Protein AF-A0A358T0D0-F1 (afdb_monomer)

Secondary structure (DSSP, 8-state):
-HHHHHHHHHHHHHHHHHHHHHHHHHHHHHHHHHHHHHHHHHHH-GGGGGGS-HHHHHHHHHHHHHHHHHHHHHHHHHHHHHH---HHHHHHHHHHHHHHHHHHHHHHHTTS--TTHHHHHHHHHHHHHHHHHHHHHS-GGG-TTTT----TT---

Mean predicted aligned error: 5.4 Å

Foldseek 3Di:
DVVVVLLVLLLVVLLVVLLVVLVVLLVVLVVVLVVVLVVCCVPVPPVCSVVDDPVVSLVSSLVSLLVVLLQVLLLSLLLVLVQDDDLVSSVVSLVVSLVSSLVSQLVVCVPDPNPPSVVSSVSNSVSSCNSNVNSNPDDLVPRPCNPPPDNPSDDD

Radius of gyration: 18.39 Å; Cα contacts (8 Å, |Δi|>4): 155; chains: 1; bounding box: 41×30×62 Å

Nearest PDB structures (foldseek):
  4mpm-assembly1_A  TM=2.739E-01  e=8.856E+00  Homo sapiens

Solvent-accessible surface area (backbone atoms only — not comparable to full-atom values): 8462 Å² total; per-residue (Å²): 115,70,72,59,55,42,51,54,49,32,37,50,52,53,29,51,52,49,38,52,50,50,52,51,44,51,54,49,30,53,51,49,39,51,50,50,52,51,52,48,38,72,73,62,35,77,92,46,50,82,75,62,54,70,67,56,49,52,50,51,30,50,52,50,44,27,54,54,39,17,53,48,26,21,54,53,25,31,53,44,48,70,48,47,89,56,68,72,60,53,52,51,37,51,53,54,29,45,54,53,35,43,56,50,48,51,61,60,42,72,80,48,89,61,93,54,50,82,67,49,48,56,58,40,50,49,23,34,47,54,16,26,50,51,22,55,67,54,53,68,90,73,35,96,57,64,90,53,90,80,53,89,51,50,81,132

Sequence (156 aa):
MRKSSSFFYALSLYTLISVFFTAAQYLLAGALIYFLFQFVNLSLGPDRLYLVKASAYDSAGFAFLTVTNTILQYYLASLLARNLKGRTALFGILLLSAAVADIFFLKLSARSSFGSYTFASFPLIVSYLLGGVMGLLQKEEENPFHNSRLNLFRID

Structure (mmCIF, N/CA/C/O backbone):
data_AF-A0A358T0D0-F1
#
_entry.id   AF-A0A358T0D0-F1
#
loop_
_atom_site.group_PDB
_atom_site.id
_atom_site.type_symbol
_atom_site.label_atom_id
_atom_site.label_alt_id
_atom_site.label_comp_id
_atom_site.label_asym_id
_atom_site.label_entity_id
_atom_site.label_seq_id
_atom_site.pdbx_PDB_ins_code
_atom_site.Cartn_x
_atom_site.Cartn_y
_atom_site.Cartn_z
_atom_site.occupancy
_atom_site.B_iso_or_equiv
_atom_site.auth_seq_id
_atom_site.auth_comp_id
_atom_site.auth_asym_id
_atom_site.auth_atom_id
_atom_site.pdbx_PDB_model_num
ATOM 1 N N . MET A 1 1 ? -7.159 0.321 31.843 1.00 57.78 1 MET A N 1
ATOM 2 C CA . MET A 1 1 ? -5.845 -0.047 31.260 1.00 57.78 1 MET A CA 1
ATOM 3 C C . MET A 1 1 ? -5.931 -0.977 30.040 1.00 57.78 1 MET A C 1
ATOM 5 O O . MET A 1 1 ? -5.289 -0.659 29.050 1.00 57.78 1 MET A O 1
ATOM 9 N N . ARG A 1 2 ? -6.758 -2.042 30.022 1.00 62.41 2 ARG A N 1
ATOM 10 C CA . ARG A 1 2 ? -6.879 -2.992 28.879 1.00 62.41 2 ARG A CA 1
ATOM 11 C C . ARG A 1 2 ? -7.143 -2.366 27.490 1.00 62.41 2 ARG A C 1
ATOM 13 O O . ARG A 1 2 ? -6.503 -2.758 26.523 1.00 62.41 2 ARG A O 1
ATOM 20 N N . LYS A 1 3 ? -8.023 -1.357 27.384 1.00 69.31 3 LYS A N 1
ATOM 21 C CA . LYS A 1 3 ? -8.346 -0.698 26.094 1.00 69.31 3 LYS A CA 1
ATOM 22 C C . LYS A 1 3 ? -7.143 -0.007 25.434 1.00 69.31 3 LYS A C 1
ATOM 24 O O . LYS A 1 3 ? -7.025 -0.030 24.218 1.00 69.31 3 LYS A O 1
ATOM 29 N N . SER A 1 4 ? -6.254 0.577 26.240 1.00 75.69 4 SER A N 1
ATOM 30 C CA . SER A 1 4 ? -5.055 1.265 25.746 1.00 75.69 4 SER A CA 1
ATOM 31 C C . SER A 1 4 ? -4.045 0.265 25.171 1.00 75.69 4 SER A C 1
ATOM 33 O O . SER A 1 4 ? -3.555 0.439 24.061 1.00 75.69 4 SER A O 1
ATOM 35 N N . SER A 1 5 ? -3.826 -0.856 25.868 1.00 83.00 5 SER A N 1
ATOM 36 C CA . SER A 1 5 ? -2.940 -1.930 25.401 1.00 83.00 5 SER A CA 1
ATOM 37 C C . SER A 1 5 ? -3.408 -2.549 24.077 1.00 83.00 5 SER A C 1
ATOM 39 O O . SER A 1 5 ? -2.594 -2.733 23.177 1.00 83.00 5 SER A O 1
ATOM 41 N N . SER A 1 6 ? -4.717 -2.777 23.910 1.00 85.94 6 SER A N 1
ATOM 42 C CA . SER A 1 6 ? -5.274 -3.294 22.651 1.00 85.94 6 SER A CA 1
ATOM 43 C C . SER A 1 6 ? -5.090 -2.322 21.478 1.00 85.94 6 SER A C 1
ATOM 45 O O . SER A 1 6 ? -4.769 -2.763 20.377 1.00 85.94 6 SER A O 1
ATOM 47 N N . PHE A 1 7 ? -5.220 -1.010 21.712 1.00 88.69 7 PHE A N 1
ATOM 48 C CA . PHE A 1 7 ? -4.956 0.004 20.689 1.00 88.69 7 PHE A CA 1
ATOM 49 C C . PHE A 1 7 ? -3.491 0.002 20.245 1.00 88.69 7 PHE A C 1
ATOM 51 O O . PHE A 1 7 ? -3.217 -0.095 19.053 1.00 88.69 7 PHE A O 1
ATOM 58 N N . PHE A 1 8 ? -2.546 0.071 21.189 1.00 91.69 8 PHE A N 1
ATOM 59 C CA . PHE A 1 8 ? -1.119 0.095 20.856 1.00 91.69 8 PHE A CA 1
ATOM 60 C C . PHE A 1 8 ? -0.653 -1.195 20.186 1.00 91.69 8 PHE A C 1
ATOM 62 O O . PHE A 1 8 ? 0.167 -1.142 19.269 1.00 91.69 8 PHE A O 1
ATOM 69 N N . TYR A 1 9 ? -1.198 -2.340 20.598 1.00 93.56 9 TYR A N 1
ATOM 70 C CA . TYR A 1 9 ? -0.937 -3.612 19.937 1.00 93.56 9 TYR A CA 1
ATOM 71 C C . TYR A 1 9 ? -1.409 -3.593 18.485 1.00 93.56 9 TYR A C 1
ATOM 73 O O . TYR A 1 9 ? -0.625 -3.881 17.583 1.00 93.56 9 TYR A O 1
ATOM 81 N N . ALA A 1 10 ? -2.662 -3.205 18.251 1.00 93.69 10 ALA A N 1
ATOM 82 C CA . ALA A 1 10 ? -3.216 -3.177 16.909 1.00 93.69 10 ALA A CA 1
ATOM 83 C C . ALA A 1 10 ? -2.519 -2.148 16.017 1.00 93.69 10 ALA A C 1
ATOM 85 O O . ALA A 1 10 ? -2.203 -2.467 14.877 1.00 93.69 10 ALA A O 1
ATOM 86 N N . LEU A 1 11 ? -2.196 -0.964 16.547 1.00 94.69 11 LEU A N 1
ATOM 87 C CA . LEU A 1 11 ? -1.384 0.039 15.859 1.00 94.69 11 LEU A CA 1
ATOM 88 C C . LEU A 1 11 ? -0.026 -0.535 15.447 1.00 94.69 11 LEU A C 1
ATOM 90 O O . LEU A 1 11 ? 0.365 -0.420 14.287 1.00 94.69 11 LEU A O 1
ATOM 94 N N . SER A 1 12 ? 0.686 -1.164 16.384 1.00 95.38 12 SER A N 1
ATOM 95 C CA . SER A 1 12 ? 2.018 -1.720 16.131 1.00 95.38 12 SER A CA 1
ATOM 96 C C . SER A 1 12 ? 1.959 -2.835 15.095 1.00 95.38 12 SER A C 1
ATOM 98 O O . SER A 1 12 ? 2.737 -2.833 14.146 1.00 95.38 12 SER A O 1
ATOM 100 N N . LEU A 1 13 ? 1.004 -3.756 15.236 1.00 96.00 13 LEU A N 1
ATOM 101 C CA . LEU A 1 13 ? 0.852 -4.896 14.340 1.00 96.00 13 LEU A CA 1
ATOM 102 C C . LEU A 1 13 ? 0.412 -4.465 12.938 1.00 96.00 13 LEU A C 1
ATOM 104 O O . LEU A 1 13 ? 0.990 -4.916 11.953 1.00 96.00 13 LEU A O 1
ATOM 108 N N . TYR A 1 14 ? -0.557 -3.554 12.837 1.00 96.44 14 TYR A N 1
ATOM 109 C CA . TYR A 1 14 ? -1.027 -3.017 11.559 1.00 96.44 14 TYR A CA 1
ATOM 110 C C . TYR A 1 14 ? 0.095 -2.268 10.835 1.00 96.44 14 TYR A C 1
ATOM 112 O O . TYR A 1 14 ? 0.320 -2.482 9.642 1.00 96.44 14 TYR A O 1
ATOM 120 N N . THR A 1 15 ? 0.844 -1.438 11.570 1.00 96.06 15 THR A N 1
ATOM 121 C CA . THR A 1 15 ? 1.997 -0.703 11.033 1.00 96.06 15 THR A CA 1
ATOM 122 C C . THR A 1 15 ? 3.090 -1.661 10.575 1.00 96.06 15 THR A C 1
ATOM 124 O O . THR A 1 15 ? 3.585 -1.521 9.461 1.00 96.06 15 THR A O 1
ATOM 127 N N . LEU A 1 16 ? 3.441 -2.661 11.389 1.00 96.81 16 LEU A N 1
ATOM 128 C CA . LEU A 1 16 ? 4.474 -3.644 11.065 1.00 96.81 16 LEU A CA 1
ATOM 129 C C . LEU A 1 16 ? 4.125 -4.428 9.798 1.00 96.81 16 LEU A C 1
ATOM 131 O O . LEU A 1 16 ? 4.953 -4.526 8.895 1.00 96.81 16 LEU A O 1
ATOM 135 N N . ILE A 1 17 ? 2.895 -4.944 9.714 1.00 96.19 17 ILE A N 1
ATOM 136 C CA . ILE A 1 17 ? 2.407 -5.673 8.539 1.00 96.19 17 ILE A CA 1
ATOM 137 C C . ILE A 1 17 ? 2.427 -4.757 7.313 1.00 96.19 17 ILE A C 1
ATOM 139 O O . ILE A 1 17 ? 2.960 -5.138 6.273 1.00 96.19 17 ILE A O 1
ATOM 143 N N . SER A 1 18 ? 1.916 -3.530 7.441 1.00 95.69 18 SER A N 1
ATOM 144 C CA . SER A 1 18 ? 1.905 -2.555 6.346 1.00 95.69 18 SER A CA 1
ATOM 145 C C . SER A 1 18 ? 3.306 -2.248 5.829 1.00 95.69 18 SER A C 1
ATOM 147 O O . SER A 1 18 ? 3.534 -2.298 4.624 1.00 95.69 18 SER A O 1
ATOM 149 N N . VAL A 1 19 ? 4.256 -1.966 6.722 1.00 95.56 19 VAL A N 1
ATOM 150 C CA . VAL A 1 19 ? 5.649 -1.660 6.365 1.00 95.56 19 VAL A CA 1
ATOM 151 C C . VAL A 1 19 ? 6.323 -2.863 5.710 1.00 95.56 19 VAL A C 1
ATOM 153 O O . VAL A 1 19 ? 6.961 -2.710 4.668 1.00 95.56 19 VAL A O 1
ATOM 156 N N . PHE A 1 20 ? 6.150 -4.061 6.275 1.00 96.44 20 PHE A N 1
ATOM 157 C CA . PHE A 1 20 ? 6.708 -5.294 5.721 1.00 96.44 20 PHE A CA 1
ATOM 158 C C . PHE A 1 20 ? 6.215 -5.542 4.292 1.00 96.44 20 PHE A C 1
ATOM 160 O O . PHE A 1 20 ? 7.018 -5.745 3.380 1.00 96.44 20 PHE A O 1
ATOM 167 N N . PHE A 1 21 ? 4.902 -5.472 4.071 1.00 95.31 21 PHE A N 1
ATOM 168 C CA . PHE A 1 21 ? 4.345 -5.678 2.739 1.00 95.31 21 PHE A CA 1
ATOM 169 C C . PHE A 1 21 ? 4.656 -4.529 1.779 1.00 95.31 21 PHE A C 1
ATOM 171 O O . PHE A 1 21 ? 4.866 -4.800 0.603 1.00 95.31 21 PHE A O 1
ATOM 178 N N . THR A 1 22 ? 4.780 -3.286 2.253 1.00 92.81 22 THR A N 1
ATOM 179 C CA . THR A 1 22 ? 5.263 -2.165 1.426 1.00 92.81 22 THR A CA 1
ATOM 180 C C . THR A 1 22 ? 6.685 -2.438 0.929 1.00 92.81 22 THR A C 1
ATOM 182 O O . THR A 1 22 ? 6.983 -2.239 -0.247 1.00 92.81 22 THR A O 1
ATOM 185 N N . ALA A 1 23 ? 7.564 -2.964 1.792 1.00 92.75 23 ALA A N 1
ATOM 186 C CA . ALA A 1 23 ? 8.912 -3.373 1.400 1.00 92.75 23 ALA A CA 1
ATOM 187 C C . ALA A 1 23 ? 8.882 -4.498 0.352 1.00 92.75 23 ALA A C 1
ATOM 189 O O . ALA A 1 23 ? 9.588 -4.434 -0.654 1.00 92.75 23 ALA A O 1
ATOM 190 N N . ALA A 1 24 ? 8.038 -5.512 0.565 1.00 95.12 24 ALA A N 1
ATOM 191 C CA . ALA A 1 24 ? 7.875 -6.616 -0.374 1.00 95.12 24 ALA A CA 1
ATOM 192 C C . ALA A 1 24 ? 7.337 -6.136 -1.734 1.00 95.12 24 ALA A C 1
ATOM 194 O O . ALA A 1 24 ? 7.891 -6.489 -2.771 1.00 95.12 24 ALA A O 1
ATOM 195 N N . GLN A 1 25 ? 6.310 -5.284 -1.739 1.00 94.19 25 GLN A N 1
ATOM 196 C CA . GLN A 1 25 ? 5.747 -4.665 -2.941 1.00 94.19 25 GLN A CA 1
ATOM 197 C C . GLN A 1 25 ? 6.795 -3.843 -3.691 1.00 94.19 25 GLN A C 1
ATOM 199 O O . GLN A 1 25 ? 6.887 -3.951 -4.910 1.00 94.19 25 GLN A O 1
ATOM 204 N N . TYR A 1 26 ? 7.625 -3.080 -2.978 1.00 91.06 26 TYR A N 1
ATOM 205 C CA . TYR A 1 26 ? 8.731 -2.329 -3.567 1.00 91.06 26 TYR A CA 1
ATOM 206 C C . TYR A 1 26 ? 9.739 -3.239 -4.289 1.00 91.06 26 TYR A C 1
ATOM 208 O O . TYR A 1 26 ? 10.094 -2.980 -5.440 1.00 91.06 26 TYR A O 1
ATOM 216 N N . LEU A 1 27 ? 10.153 -4.346 -3.663 1.00 92.44 27 LEU A N 1
ATOM 217 C CA . LEU A 1 27 ? 11.049 -5.321 -4.298 1.00 92.44 27 LEU A CA 1
ATOM 218 C C . LEU A 1 27 ? 10.398 -5.996 -5.513 1.00 92.44 27 LEU A C 1
ATOM 220 O O . LEU A 1 27 ? 11.039 -6.150 -6.553 1.00 92.44 27 LEU A O 1
ATOM 224 N N . LEU A 1 28 ? 9.116 -6.356 -5.405 1.00 93.56 28 LEU A N 1
ATOM 225 C CA . LEU A 1 28 ? 8.350 -6.941 -6.507 1.00 93.56 28 LEU A CA 1
ATOM 226 C C . LEU A 1 28 ? 8.173 -5.961 -7.671 1.00 93.56 28 LEU A C 1
ATOM 228 O O . LEU A 1 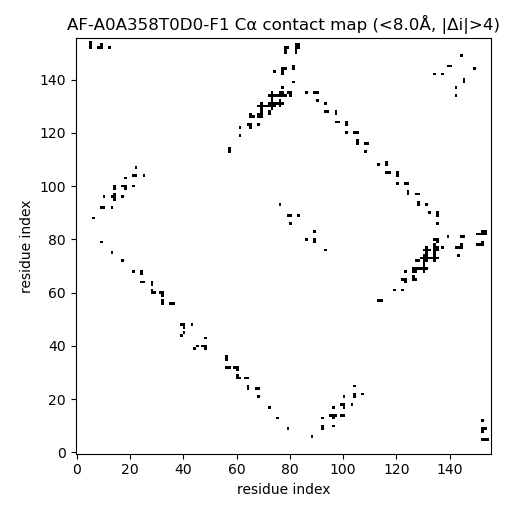28 ? 8.264 -6.380 -8.820 1.00 93.56 28 LEU A O 1
ATOM 232 N N . ALA A 1 29 ? 7.986 -4.669 -7.400 1.00 91.31 29 ALA A N 1
ATOM 233 C CA . ALA A 1 29 ? 7.926 -3.637 -8.431 1.00 91.31 29 ALA A CA 1
ATOM 234 C C . ALA A 1 29 ? 9.260 -3.526 -9.185 1.00 91.31 29 ALA A C 1
ATOM 236 O O . ALA A 1 29 ? 9.268 -3.449 -10.413 1.00 91.31 29 ALA A O 1
ATOM 237 N N . GLY A 1 30 ? 10.389 -3.588 -8.471 1.00 89.25 30 GLY A N 1
ATOM 238 C CA . GLY A 1 30 ? 11.715 -3.636 -9.090 1.00 89.25 30 GLY A CA 1
ATOM 239 C C . GLY A 1 30 ? 11.903 -4.871 -9.977 1.00 89.25 30 GLY A C 1
ATOM 240 O O . GLY A 1 30 ? 12.346 -4.752 -11.120 1.00 89.25 30 GLY A O 1
ATOM 241 N N . ALA A 1 31 ? 11.501 -6.049 -9.489 1.00 91.62 31 ALA A N 1
ATOM 242 C CA . ALA A 1 31 ? 11.534 -7.281 -10.275 1.00 91.62 31 ALA A CA 1
ATOM 243 C C . ALA A 1 31 ? 10.633 -7.190 -11.519 1.00 91.62 31 ALA A C 1
ATOM 245 O O . ALA A 1 31 ? 11.058 -7.560 -12.610 1.00 91.62 31 ALA A O 1
ATOM 246 N N . LEU A 1 32 ? 9.420 -6.646 -11.380 1.00 91.62 32 LEU A N 1
ATOM 247 C CA . LEU A 1 32 ? 8.484 -6.431 -12.484 1.00 91.62 32 LEU A CA 1
ATOM 248 C C . LEU A 1 32 ? 9.092 -5.534 -13.565 1.00 91.62 32 LEU A C 1
ATOM 250 O O . LEU A 1 32 ? 9.059 -5.895 -14.738 1.00 91.62 32 LEU A O 1
ATOM 254 N N . ILE A 1 33 ? 9.677 -4.396 -13.184 1.00 89.81 33 ILE A N 1
ATOM 255 C CA . ILE A 1 33 ? 10.340 -3.485 -14.127 1.00 89.81 33 ILE A CA 1
ATOM 256 C C . ILE A 1 33 ? 11.491 -4.191 -14.843 1.00 89.81 33 ILE A C 1
ATOM 258 O O . ILE A 1 33 ? 11.618 -4.073 -16.061 1.00 89.81 33 ILE A O 1
ATOM 262 N N . TYR A 1 34 ? 12.296 -4.964 -14.113 1.00 89.25 34 TYR A N 1
ATOM 263 C CA . TYR A 1 34 ? 13.376 -5.744 -14.705 1.00 89.25 34 TYR A CA 1
ATOM 264 C C . TYR A 1 34 ? 12.857 -6.765 -15.728 1.00 89.25 34 TYR A C 1
ATOM 266 O O . TYR A 1 34 ? 1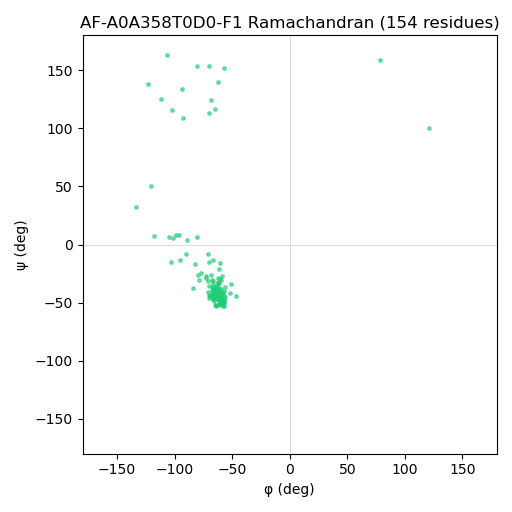3.376 -6.838 -16.841 1.00 89.25 34 TYR A O 1
ATOM 274 N N . PHE A 1 35 ? 11.802 -7.517 -15.400 1.00 90.69 35 PHE A N 1
ATOM 275 C CA . PHE A 1 35 ? 11.187 -8.461 -16.336 1.00 90.69 35 PHE A CA 1
ATOM 276 C C . PHE A 1 35 ? 10.580 -7.765 -17.555 1.00 90.69 35 PHE A C 1
ATOM 278 O O . PHE A 1 35 ? 10.754 -8.253 -18.670 1.00 90.69 35 PHE A O 1
ATOM 285 N N . LEU A 1 36 ? 9.924 -6.616 -17.371 1.00 88.81 36 LEU A N 1
ATOM 286 C CA . LEU A 1 36 ? 9.406 -5.809 -18.477 1.00 88.81 36 LEU A CA 1
ATOM 287 C C . LEU A 1 36 ? 10.538 -5.357 -19.401 1.00 88.81 36 LEU A C 1
ATOM 289 O O . LEU A 1 36 ? 10.424 -5.502 -20.615 1.00 88.81 36 LEU A O 1
ATOM 293 N N . PHE A 1 37 ? 11.646 -4.872 -18.841 1.00 87.31 37 PHE A N 1
ATOM 294 C CA . PHE A 1 37 ? 12.820 -4.486 -19.617 1.00 87.31 37 PHE A CA 1
ATOM 295 C C . PHE A 1 37 ? 13.387 -5.668 -20.414 1.00 87.31 37 PHE A C 1
ATOM 297 O O . PHE A 1 37 ? 13.623 -5.540 -21.615 1.00 87.31 37 PHE A O 1
ATOM 304 N N . GLN A 1 38 ? 13.550 -6.835 -19.782 1.00 89.12 38 GLN A N 1
ATOM 305 C CA . GLN A 1 38 ? 14.032 -8.041 -20.463 1.00 89.12 38 GLN A CA 1
ATOM 306 C C . GLN A 1 38 ? 13.083 -8.489 -21.580 1.00 89.12 38 GLN A C 1
ATOM 308 O O . GLN A 1 38 ? 13.530 -8.821 -22.675 1.00 89.12 38 GLN A O 1
ATOM 313 N N . PHE A 1 39 ? 11.772 -8.449 -21.342 1.00 88.50 39 PHE A N 1
ATOM 314 C CA . PHE A 1 39 ? 10.770 -8.819 -22.338 1.00 88.50 39 PHE A CA 1
ATOM 315 C C . PHE A 1 39 ? 10.785 -7.881 -23.553 1.00 88.50 39 PHE A C 1
ATOM 317 O O . PHE A 1 39 ? 10.734 -8.335 -24.699 1.00 88.50 39 PHE A O 1
ATOM 324 N N . VAL A 1 40 ? 10.907 -6.572 -23.316 1.00 87.12 40 VAL A N 1
ATOM 325 C CA . VAL A 1 40 ? 11.036 -5.566 -24.377 1.00 87.12 40 VAL A CA 1
ATOM 326 C C . VAL A 1 40 ? 12.338 -5.762 -25.154 1.00 87.12 40 VAL A C 1
ATOM 328 O O . VAL A 1 40 ? 12.310 -5.740 -26.383 1.00 87.12 40 VAL A O 1
ATOM 331 N N . ASN A 1 41 ? 13.454 -6.010 -24.462 1.00 86.31 41 ASN A N 1
ATOM 332 C CA . ASN A 1 41 ? 14.748 -6.277 -25.091 1.00 86.31 41 ASN A CA 1
ATOM 333 C C . ASN A 1 41 ? 14.695 -7.511 -26.007 1.00 86.31 41 ASN A C 1
ATOM 335 O O . ASN A 1 41 ? 15.164 -7.460 -27.141 1.00 86.31 41 ASN A O 1
ATOM 339 N N . LEU A 1 42 ? 14.065 -8.597 -25.546 1.00 88.94 42 LEU A N 1
ATOM 340 C CA . LEU A 1 42 ? 13.871 -9.813 -26.340 1.00 88.94 42 LEU A CA 1
ATOM 341 C C . LEU A 1 42 ? 12.971 -9.581 -27.563 1.00 88.94 42 LEU A C 1
ATOM 343 O O . LEU A 1 42 ? 13.213 -10.166 -28.614 1.00 88.94 42 LEU A O 1
ATOM 347 N N . SER A 1 43 ? 11.945 -8.737 -27.436 1.00 87.38 43 SER A N 1
ATOM 348 C CA . SER A 1 43 ? 10.939 -8.535 -28.490 1.00 87.38 43 SER A CA 1
ATOM 349 C C . SER A 1 43 ? 11.361 -7.522 -29.560 1.00 87.38 43 SER A C 1
ATOM 351 O O . SER A 1 43 ? 11.034 -7.695 -30.732 1.00 87.38 43 SER A O 1
ATOM 353 N N . LEU A 1 44 ? 12.047 -6.443 -29.172 1.00 84.75 44 LEU A N 1
ATOM 354 C CA . LEU A 1 44 ? 12.417 -5.339 -30.070 1.00 84.75 44 LEU A CA 1
ATOM 355 C C . LEU A 1 44 ? 13.890 -5.365 -30.498 1.00 84.75 44 LEU A C 1
ATOM 357 O O . LEU A 1 44 ? 14.251 -4.674 -31.454 1.00 84.75 44 LEU A O 1
ATOM 361 N N . GLY A 1 45 ? 14.720 -6.150 -29.809 1.00 80.81 45 GLY A N 1
ATOM 362 C CA . GLY A 1 45 ? 16.170 -6.147 -29.955 1.00 80.81 45 GLY A CA 1
ATOM 363 C C . GLY A 1 45 ? 16.846 -4.977 -29.219 1.00 80.81 45 GLY A C 1
ATOM 364 O O . GLY A 1 45 ? 16.210 -3.951 -28.942 1.00 80.81 45 GLY A O 1
ATOM 365 N N . PRO A 1 46 ? 18.153 -5.098 -28.920 1.00 75.94 46 PRO A N 1
ATOM 366 C CA . PRO A 1 46 ? 18.897 -4.111 -28.134 1.00 75.94 46 PRO A CA 1
ATOM 367 C C . PRO A 1 46 ? 18.956 -2.736 -28.813 1.00 75.94 46 PRO A C 1
ATOM 369 O O . PRO A 1 46 ? 18.884 -1.706 -28.141 1.00 75.94 46 PRO A O 1
ATOM 372 N N . ASP A 1 47 ? 18.977 -2.712 -30.147 1.00 73.62 47 ASP A N 1
ATOM 373 C CA . ASP A 1 47 ? 19.076 -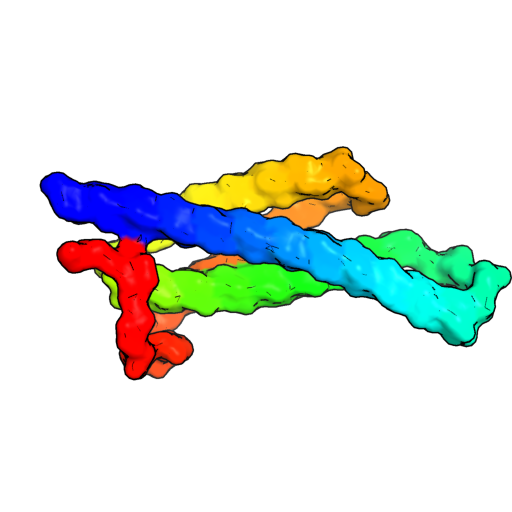1.490 -30.949 1.00 73.62 47 ASP A CA 1
ATOM 374 C C . ASP A 1 47 ? 17.812 -0.629 -30.918 1.00 73.62 47 ASP A C 1
ATOM 376 O O . ASP A 1 47 ? 17.826 0.473 -31.442 1.00 73.62 47 ASP A O 1
ATOM 380 N N . ARG A 1 48 ? 16.697 -1.097 -30.345 1.00 72.56 48 ARG A N 1
ATOM 381 C CA . ARG A 1 48 ? 15.429 -0.342 -30.294 1.00 72.56 48 ARG A CA 1
ATOM 382 C C . ARG A 1 48 ? 14.961 -0.030 -28.876 1.00 72.56 48 ARG A C 1
ATOM 384 O O . ARG A 1 48 ? 13.880 0.531 -28.696 1.00 72.56 48 ARG A O 1
ATOM 391 N N . LEU A 1 49 ? 15.783 -0.324 -27.867 1.00 66.44 49 LEU A N 1
ATOM 392 C CA . LEU A 1 49 ? 15.468 -0.074 -26.456 1.00 66.44 49 LEU A CA 1
ATOM 393 C C . LEU A 1 49 ? 15.232 1.408 -26.136 1.00 66.44 49 LEU A C 1
ATOM 395 O O . LEU A 1 49 ? 14.422 1.721 -25.266 1.00 66.44 49 LEU A O 1
ATOM 399 N N . TYR A 1 50 ? 15.868 2.327 -26.871 1.00 65.69 50 TYR A N 1
ATOM 400 C CA . TYR A 1 50 ? 15.690 3.773 -26.688 1.00 65.69 50 TYR A CA 1
ATOM 401 C C . TYR A 1 50 ? 14.282 4.277 -27.048 1.00 65.69 50 TYR A C 1
ATOM 403 O O . TYR A 1 50 ? 13.937 5.412 -26.718 1.00 65.69 50 TYR A O 1
ATOM 411 N N . LEU A 1 51 ? 13.461 3.463 -27.726 1.00 68.56 51 LEU A N 1
ATOM 412 C CA . LEU A 1 51 ? 12.084 3.827 -28.068 1.00 68.56 51 LEU A CA 1
ATOM 413 C C . LEU A 1 51 ? 11.159 3.805 -26.845 1.00 68.56 51 LEU A C 1
ATOM 415 O O . LEU A 1 51 ? 10.188 4.562 -26.800 1.00 68.56 51 LEU A O 1
ATOM 419 N N . VAL A 1 52 ? 11.456 2.972 -25.841 1.00 75.12 52 VAL A N 1
ATOM 420 C CA . VAL A 1 52 ? 10.665 2.906 -24.608 1.00 75.12 52 VAL A CA 1
ATOM 421 C C . VAL A 1 52 ? 11.268 3.852 -23.577 1.00 75.12 52 VAL A C 1
ATOM 423 O O . VAL A 1 52 ? 12.336 3.609 -23.020 1.00 75.12 52 VAL A O 1
ATOM 426 N N . LYS A 1 53 ? 10.565 4.957 -23.313 1.00 80.62 53 LYS A N 1
ATOM 427 C CA . LYS A 1 53 ? 10.992 5.961 -22.330 1.00 80.62 53 LYS A CA 1
ATOM 428 C C . LYS A 1 53 ? 11.051 5.348 -20.928 1.00 80.62 53 LYS A C 1
ATOM 430 O O . LYS A 1 53 ? 10.124 4.649 -20.528 1.00 80.62 53 LYS A O 1
ATOM 435 N N . ALA A 1 54 ? 12.073 5.704 -20.146 1.00 79.56 54 ALA A N 1
ATOM 436 C CA . ALA A 1 54 ? 12.212 5.301 -18.738 1.00 79.56 54 ALA A CA 1
ATOM 437 C C . ALA A 1 54 ? 10.943 5.582 -17.905 1.00 79.56 54 ALA A C 1
ATOM 439 O O . ALA A 1 54 ? 10.546 4.774 -17.070 1.00 79.56 54 ALA A O 1
ATOM 440 N N . SER A 1 55 ? 10.231 6.667 -18.225 1.00 81.81 55 SER A N 1
ATOM 441 C CA . SER A 1 55 ? 8.961 7.034 -17.593 1.00 81.81 55 SER A CA 1
ATOM 442 C C . SER A 1 55 ? 7.862 5.972 -17.724 1.00 81.81 55 SER A C 1
ATOM 444 O O . SER A 1 55 ? 6.973 5.918 -16.878 1.00 81.81 55 SER A O 1
ATOM 446 N N . ALA A 1 56 ? 7.886 5.134 -18.768 1.00 84.81 56 ALA A N 1
ATOM 447 C CA . ALA A 1 56 ? 6.917 4.053 -18.943 1.00 84.81 56 ALA A CA 1
ATOM 448 C C . ALA A 1 56 ? 7.145 2.921 -17.927 1.00 84.81 56 ALA A C 1
ATOM 450 O O . ALA A 1 56 ? 6.186 2.420 -17.343 1.00 84.81 56 ALA A O 1
ATOM 451 N N . TYR A 1 57 ? 8.408 2.570 -17.669 1.00 84.88 57 TYR A N 1
ATOM 452 C CA . TYR A 1 57 ? 8.773 1.583 -16.652 1.00 84.88 57 TYR A CA 1
ATOM 453 C C . TYR A 1 57 ? 8.456 2.089 -15.243 1.00 84.88 57 TYR A C 1
ATOM 455 O O . TYR A 1 57 ? 7.845 1.364 -14.457 1.00 84.88 57 TYR A O 1
ATOM 463 N N . ASP A 1 58 ? 8.769 3.356 -14.960 1.00 84.69 58 ASP A N 1
ATOM 464 C CA . ASP A 1 58 ? 8.417 3.993 -13.688 1.00 84.69 58 ASP A CA 1
ATOM 465 C C . ASP A 1 58 ? 6.895 3.995 -13.472 1.00 84.69 58 ASP A C 1
ATOM 467 O O . ASP A 1 58 ? 6.413 3.619 -12.403 1.00 84.69 58 ASP A O 1
ATOM 471 N N . SER A 1 59 ? 6.120 4.328 -14.511 1.00 87.75 59 SER A N 1
ATOM 472 C CA . SER A 1 59 ? 4.651 4.308 -14.456 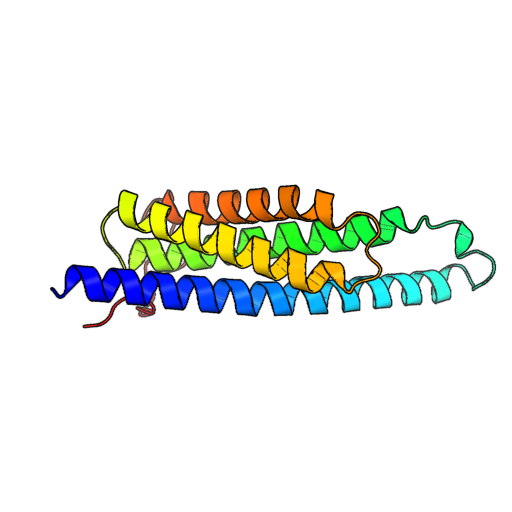1.00 87.75 59 SER A CA 1
ATOM 473 C C . SER A 1 59 ? 4.097 2.910 -14.178 1.00 87.75 59 SER A C 1
ATOM 475 O O . SER A 1 59 ? 3.170 2.772 -13.382 1.00 87.75 59 SER A O 1
ATOM 477 N N . ALA A 1 60 ? 4.666 1.867 -14.792 1.00 89.06 60 ALA A N 1
ATOM 478 C CA . ALA A 1 60 ? 4.265 0.483 -14.539 1.00 89.06 60 ALA A CA 1
ATOM 479 C C . ALA A 1 60 ? 4.561 0.062 -13.090 1.00 89.06 60 ALA A C 1
ATOM 481 O O . ALA A 1 60 ? 3.703 -0.532 -12.433 1.00 89.06 60 ALA A O 1
ATOM 482 N N . GLY A 1 61 ? 5.735 0.430 -12.568 1.00 90.00 61 GLY A N 1
ATOM 483 C CA . GLY A 1 61 ? 6.084 0.231 -11.162 1.00 90.00 61 GLY A CA 1
ATOM 484 C C . GLY A 1 61 ? 5.098 0.922 -10.220 1.00 90.00 61 GLY A C 1
ATOM 485 O O . GLY A 1 61 ? 4.581 0.291 -9.301 1.00 90.00 61 GLY A O 1
ATOM 486 N N . PHE A 1 62 ? 4.763 2.190 -10.473 1.00 89.06 62 PHE A N 1
ATOM 487 C CA . PHE A 1 62 ? 3.802 2.927 -9.646 1.00 89.06 62 PHE A CA 1
ATOM 488 C C . PHE A 1 62 ? 2.376 2.387 -9.744 1.00 89.06 62 PHE A C 1
ATOM 490 O O . PHE A 1 62 ? 1.689 2.302 -8.725 1.00 89.06 62 PHE A O 1
ATOM 497 N N . ALA A 1 63 ? 1.926 1.976 -10.928 1.00 92.38 63 ALA A N 1
ATOM 498 C CA . ALA A 1 63 ? 0.623 1.339 -11.090 1.00 92.38 63 ALA A CA 1
ATOM 499 C C . ALA A 1 63 ? 0.549 0.030 -10.289 1.00 92.38 63 ALA A C 1
ATOM 501 O O . ALA A 1 63 ? -0.411 -0.197 -9.555 1.00 92.38 63 ALA A O 1
ATOM 502 N N . PHE A 1 64 ? 1.598 -0.794 -10.353 1.00 94.06 64 PHE A N 1
ATOM 503 C CA . PHE A 1 64 ? 1.688 -2.014 -9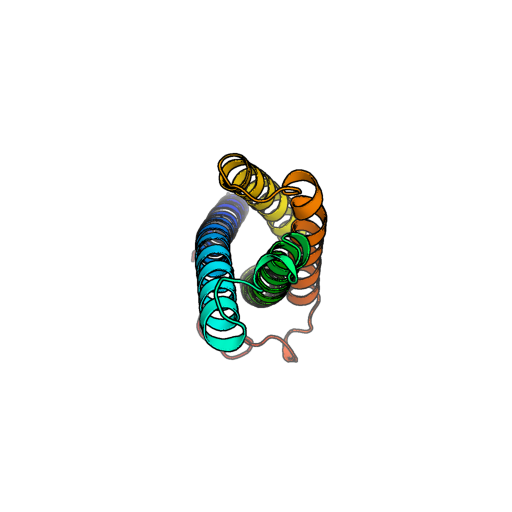.556 1.00 94.06 64 PHE A CA 1
ATOM 504 C C . PHE A 1 64 ? 1.644 -1.715 -8.052 1.00 94.06 64 PHE A C 1
ATOM 506 O O . PHE A 1 64 ? 0.847 -2.311 -7.324 1.00 94.06 64 PHE A O 1
ATOM 513 N N . LEU A 1 65 ? 2.466 -0.771 -7.586 1.00 93.69 65 LEU A N 1
ATOM 514 C CA . LEU A 1 65 ? 2.531 -0.410 -6.171 1.00 93.69 65 LEU A CA 1
ATOM 515 C C . LEU A 1 65 ? 1.194 0.135 -5.662 1.00 93.69 65 LEU A C 1
ATOM 517 O O . LEU A 1 65 ? 0.725 -0.299 -4.617 1.00 93.69 65 LEU A O 1
ATOM 521 N N . THR A 1 66 ? 0.543 1.034 -6.401 1.00 94.75 66 THR A N 1
ATOM 522 C CA . THR A 1 66 ? -0.733 1.630 -5.971 1.00 94.75 66 THR A CA 1
ATOM 523 C C . THR A 1 66 ? -1.858 0.600 -5.923 1.00 94.75 66 THR A C 1
ATOM 525 O O . THR A 1 66 ? -2.539 0.502 -4.905 1.00 94.75 66 THR A O 1
ATOM 528 N N . VAL A 1 67 ? -2.022 -0.229 -6.961 1.00 96.62 67 VAL A N 1
ATOM 529 C CA . VAL A 1 67 ? -3.067 -1.267 -6.995 1.00 96.62 67 VAL A CA 1
ATOM 530 C C . VAL A 1 67 ? -2.873 -2.280 -5.870 1.00 96.62 67 VAL A C 1
ATOM 532 O O . VAL A 1 67 ? -3.800 -2.552 -5.104 1.00 96.62 67 VAL A O 1
ATOM 535 N N . THR A 1 68 ? -1.665 -2.830 -5.739 1.00 96.75 68 THR A N 1
ATOM 536 C CA . THR A 1 68 ? -1.392 -3.855 -4.723 1.00 96.75 68 THR A CA 1
ATOM 537 C C . THR A 1 68 ? -1.493 -3.291 -3.310 1.00 96.75 68 THR A C 1
ATOM 539 O O . THR A 1 68 ? -2.022 -3.967 -2.426 1.00 96.75 68 THR A O 1
ATOM 542 N N . ASN A 1 69 ? -1.055 -2.050 -3.085 1.00 96.50 69 ASN A N 1
ATOM 543 C CA . ASN A 1 69 ? -1.183 -1.388 -1.794 1.00 96.50 69 ASN A CA 1
ATOM 544 C C . ASN A 1 69 ? -2.649 -1.091 -1.447 1.00 96.50 69 ASN A C 1
ATOM 546 O O . ASN A 1 69 ? -3.070 -1.404 -0.339 1.00 96.50 69 ASN A O 1
ATOM 550 N N . THR A 1 70 ? -3.464 -0.591 -2.382 1.00 97.81 70 THR A N 1
ATOM 551 C CA . THR A 1 70 ? -4.907 -0.396 -2.145 1.00 97.81 70 THR A CA 1
ATOM 552 C C . THR A 1 70 ? -5.595 -1.697 -1.746 1.00 97.81 70 THR A C 1
ATOM 554 O O . THR A 1 70 ? -6.323 -1.718 -0.754 1.00 97.81 70 THR A O 1
ATOM 557 N N . ILE A 1 71 ? -5.339 -2.791 -2.468 1.00 97.56 71 ILE A N 1
ATOM 558 C CA . ILE A 1 71 ? -5.925 -4.103 -2.161 1.00 97.56 71 ILE A CA 1
ATOM 559 C C . ILE A 1 71 ? -5.479 -4.581 -0.773 1.00 97.56 71 ILE A C 1
ATOM 561 O O . ILE A 1 71 ? -6.305 -4.998 0.040 1.00 97.56 71 ILE A O 1
ATOM 565 N N . LEU A 1 72 ? -4.182 -4.487 -0.478 1.00 97.00 72 LEU A N 1
ATOM 566 C CA . LEU A 1 72 ? -3.629 -4.871 0.817 1.00 97.00 72 LEU A CA 1
ATOM 567 C C . LEU A 1 72 ? -4.274 -4.085 1.965 1.00 97.00 72 LEU A C 1
ATOM 569 O O . LEU A 1 72 ? -4.719 -4.691 2.939 1.00 97.00 72 LEU A O 1
ATOM 573 N N . GLN A 1 73 ? -4.335 -2.755 1.853 1.00 97.75 73 GLN A N 1
ATOM 574 C CA . GLN A 1 73 ? -4.902 -1.91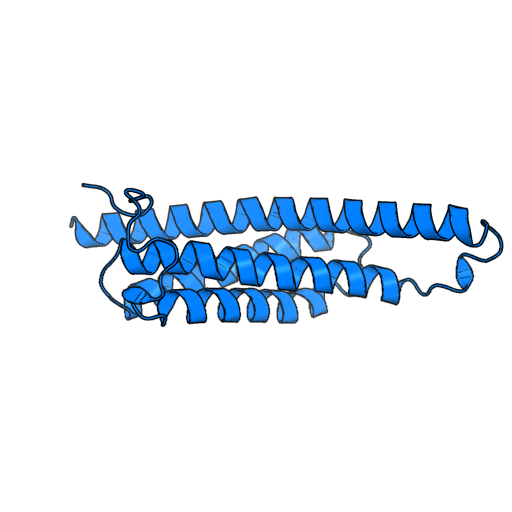0 2.903 1.00 97.75 73 GLN A CA 1
ATOM 575 C C . GLN A 1 73 ? -6.400 -2.130 3.063 1.00 97.75 73 GLN A C 1
ATOM 577 O O . GLN A 1 73 ? -6.885 -2.119 4.191 1.00 97.75 73 GLN A O 1
ATOM 582 N N . TYR A 1 74 ? -7.122 -2.409 1.976 1.00 97.75 74 TYR A N 1
ATOM 583 C CA . TYR A 1 74 ? -8.520 -2.815 2.051 1.00 97.75 74 TYR A CA 1
ATOM 584 C C . TYR A 1 74 ? -8.696 -4.064 2.916 1.00 97.75 74 TYR A C 1
ATOM 586 O O . TYR A 1 74 ? -9.458 -4.031 3.886 1.00 97.75 74 TYR A O 1
ATOM 594 N N . TYR A 1 75 ? -7.952 -5.140 2.649 1.00 96.94 75 TYR A N 1
ATOM 595 C CA . TYR A 1 75 ? -8.059 -6.364 3.447 1.00 96.94 75 TYR A CA 1
ATOM 596 C C . TYR A 1 75 ? -7.573 -6.175 4.890 1.00 96.94 75 TYR A C 1
ATOM 598 O O . TYR A 1 75 ? -8.214 -6.654 5.828 1.00 96.94 75 TYR A O 1
ATOM 606 N N . LEU A 1 76 ? -6.472 -5.454 5.101 1.00 96.50 76 LEU A N 1
ATOM 607 C CA . LEU A 1 76 ? -5.929 -5.254 6.442 1.00 96.50 76 LEU A CA 1
ATOM 608 C C . LEU A 1 76 ? -6.870 -4.404 7.308 1.00 96.50 76 LEU A C 1
ATOM 610 O O . LEU A 1 76 ? -7.139 -4.758 8.458 1.00 9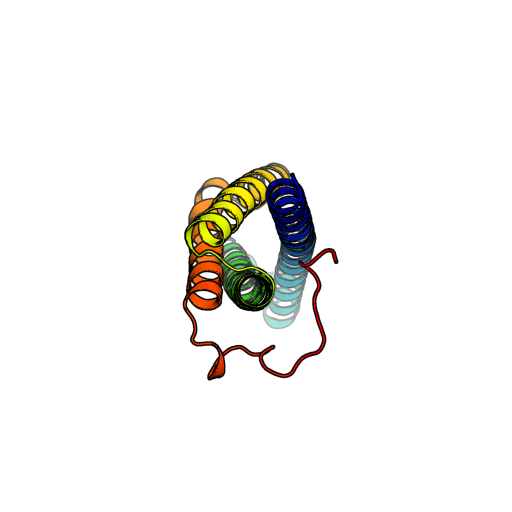6.50 76 LEU A O 1
ATOM 614 N N . ALA A 1 77 ? -7.427 -3.327 6.748 1.00 96.69 77 ALA A N 1
ATOM 615 C CA . ALA A 1 77 ? -8.405 -2.481 7.423 1.00 96.69 77 ALA A CA 1
ATOM 616 C C . ALA A 1 77 ? -9.734 -3.206 7.660 1.00 96.69 77 ALA A C 1
ATOM 618 O O . ALA A 1 77 ? -10.313 -3.066 8.735 1.00 96.69 77 ALA A O 1
ATOM 619 N N . SER A 1 78 ? -10.168 -4.048 6.718 1.00 96.06 78 SER A N 1
ATOM 620 C CA . SER A 1 78 ? -11.333 -4.926 6.886 1.00 96.06 78 SER A CA 1
ATOM 621 C C . SER A 1 78 ? -11.198 -5.828 8.114 1.00 96.06 78 SER A C 1
ATOM 623 O O . SER A 1 78 ? -12.126 -5.960 8.916 1.00 96.06 78 SER A O 1
ATOM 625 N N . LEU A 1 79 ? -10.017 -6.429 8.291 1.00 94.81 79 LEU A N 1
ATOM 626 C CA . LEU A 1 79 ? -9.715 -7.281 9.439 1.00 94.81 79 LEU A CA 1
ATOM 627 C C . LEU A 1 79 ? -9.592 -6.470 10.741 1.00 94.81 79 LEU A C 1
ATOM 629 O O . LEU A 1 79 ? -10.000 -6.935 11.808 1.00 94.81 79 LEU A O 1
ATOM 633 N N . LEU A 1 80 ? -9.046 -5.254 10.665 1.00 94.31 80 LEU A N 1
ATOM 634 C CA . LEU A 1 80 ? -8.924 -4.341 11.801 1.00 94.31 80 LEU A CA 1
ATOM 635 C C . LEU A 1 80 ? -10.299 -3.882 12.313 1.00 94.31 80 LEU A C 1
ATOM 637 O O . LEU A 1 80 ? -10.561 -3.980 13.513 1.00 94.31 80 LEU A O 1
ATOM 641 N N . ALA A 1 81 ? -11.180 -3.435 11.413 1.00 93.38 81 ALA A N 1
ATOM 642 C CA . ALA A 1 81 ? -12.528 -2.959 11.730 1.00 93.38 81 ALA A CA 1
ATOM 643 C C . ALA A 1 81 ? -13.401 -4.038 12.374 1.00 93.38 81 ALA A C 1
ATOM 645 O O . ALA A 1 81 ? -14.208 -3.747 13.254 1.00 93.38 81 ALA A O 1
ATOM 646 N N . ARG A 1 82 ? -13.192 -5.294 11.976 1.00 91.25 82 ARG A N 1
ATOM 647 C CA . ARG A 1 82 ? -13.868 -6.448 12.565 1.00 91.25 82 ARG A CA 1
ATOM 648 C C . ARG A 1 82 ? -13.416 -6.731 14.000 1.00 91.25 82 ARG A C 1
ATOM 650 O O . ARG A 1 82 ? -14.231 -7.009 14.877 1.00 91.25 82 ARG A O 1
ATOM 657 N N . ASN A 1 83 ? -12.108 -6.679 14.243 1.00 87.88 83 ASN A N 1
ATOM 658 C CA . ASN A 1 83 ? -11.519 -7.082 15.523 1.00 87.88 83 ASN A CA 1
ATOM 659 C C . ASN A 1 83 ? -11.640 -6.014 16.614 1.00 87.88 83 ASN A C 1
ATOM 661 O O . ASN A 1 83 ? -11.643 -6.350 17.801 1.00 87.88 83 ASN A O 1
ATOM 665 N N . LEU A 1 84 ? -11.739 -4.737 16.235 1.00 87.00 84 LEU A N 1
ATOM 666 C CA . LEU A 1 84 ? -11.778 -3.614 17.164 1.00 87.00 84 LEU A CA 1
ATOM 667 C C . LEU A 1 84 ? -13.028 -2.760 16.988 1.00 87.00 84 LEU A C 1
ATOM 669 O O . LEU A 1 84 ? -13.418 -2.385 15.889 1.00 87.00 84 LEU A O 1
ATOM 673 N N . LYS A 1 85 ? -13.616 -2.359 18.117 1.00 82.56 85 LYS A N 1
ATOM 674 C CA . LYS A 1 85 ? -14.737 -1.415 18.143 1.00 82.56 85 LYS A CA 1
ATOM 675 C C . LYS A 1 85 ? -14.222 0.012 18.325 1.00 82.56 85 LYS A C 1
ATOM 677 O O . LYS A 1 85 ? -13.439 0.271 19.235 1.00 82.56 85 LYS A O 1
ATOM 682 N N . GLY A 1 86 ? -14.738 0.943 17.523 1.00 84.94 86 GLY A N 1
ATOM 683 C CA . GLY A 1 86 ? -14.493 2.382 17.669 1.00 84.94 86 GLY A CA 1
ATOM 684 C C . GLY A 1 86 ? -13.845 3.004 16.437 1.00 84.94 86 GLY A C 1
ATOM 685 O O . GLY A 1 86 ? -12.632 2.941 16.261 1.00 84.94 86 GLY A O 1
ATOM 686 N N . ARG A 1 87 ? -14.661 3.665 15.607 1.00 86.25 87 ARG A N 1
ATOM 687 C CA . ARG A 1 87 ? -14.233 4.233 14.318 1.00 86.25 87 ARG A CA 1
ATOM 688 C C . ARG A 1 87 ? -13.069 5.214 14.456 1.00 86.25 87 ARG A C 1
ATOM 690 O O . ARG A 1 87 ? -12.105 5.108 13.714 1.00 86.25 87 ARG A O 1
ATOM 697 N N . THR A 1 88 ? -13.109 6.116 15.433 1.00 90.00 88 THR A N 1
ATOM 698 C CA . THR A 1 88 ? -12.050 7.123 15.632 1.00 90.00 88 THR A CA 1
ATOM 699 C C . THR A 1 88 ? -10.678 6.496 15.883 1.00 90.00 88 THR A C 1
ATOM 701 O O . THR A 1 88 ? -9.689 6.936 15.305 1.00 90.00 88 THR A O 1
ATOM 704 N N . ALA A 1 89 ? -10.619 5.431 16.686 1.00 90.38 89 ALA A N 1
ATOM 705 C CA . ALA A 1 89 ? -9.382 4.704 16.946 1.00 90.38 89 ALA A CA 1
ATOM 706 C C . ALA A 1 89 ? -8.865 3.994 15.685 1.00 90.38 89 ALA A C 1
ATOM 708 O O . ALA A 1 89 ? -7.673 4.052 15.400 1.00 90.38 89 ALA A O 1
ATOM 709 N N . LEU A 1 90 ? -9.759 3.382 14.902 1.00 93.88 90 LEU A N 1
ATOM 710 C CA . LEU A 1 90 ? -9.419 2.714 13.642 1.00 93.88 90 LEU A CA 1
ATOM 711 C C . LEU A 1 90 ? -8.822 3.685 12.613 1.00 93.88 90 LEU A C 1
ATOM 713 O O . LEU A 1 90 ? -7.777 3.399 12.036 1.00 93.88 90 LEU A O 1
ATOM 717 N N . PHE A 1 91 ? -9.443 4.854 12.428 1.00 95.81 91 PHE A N 1
ATOM 718 C CA . PHE A 1 91 ? -8.908 5.903 11.554 1.00 95.81 91 PHE A CA 1
ATOM 719 C C . PHE A 1 91 ? -7.565 6.440 12.060 1.00 95.81 91 PHE A C 1
ATOM 721 O O . PHE A 1 91 ? -6.668 6.683 11.259 1.00 95.81 91 PHE A O 1
ATOM 728 N N . GLY A 1 92 ? -7.401 6.582 13.380 1.00 95.12 92 GLY A N 1
ATOM 729 C CA . GLY A 1 92 ? -6.121 6.960 13.981 1.00 95.12 92 GLY A CA 1
ATOM 730 C C . GLY A 1 92 ? -5.013 5.951 13.676 1.00 95.12 92 GLY A C 1
ATOM 731 O O . GLY A 1 92 ? -3.918 6.353 13.289 1.00 95.12 92 GLY A O 1
ATOM 732 N N . ILE A 1 93 ? -5.309 4.649 13.782 1.00 95.88 93 ILE A N 1
ATOM 733 C CA . ILE A 1 93 ? -4.378 3.581 13.393 1.00 95.88 93 ILE A CA 1
ATOM 734 C C . ILE A 1 93 ? -4.026 3.709 11.914 1.00 95.88 93 ILE A C 1
ATOM 736 O O . ILE A 1 93 ? -2.849 3.790 11.581 1.00 95.88 93 ILE A O 1
ATOM 740 N N . LEU A 1 94 ? -5.034 3.809 11.045 1.00 97.19 94 LEU A N 1
ATOM 741 C CA . LEU A 1 94 ? -4.829 3.898 9.604 1.00 97.19 94 LEU A CA 1
ATOM 742 C C . LEU A 1 94 ? -3.940 5.088 9.213 1.00 97.19 94 LEU A C 1
ATOM 744 O O . LEU A 1 94 ? -2.996 4.909 8.450 1.00 97.19 94 LEU A O 1
ATOM 748 N N . LEU A 1 95 ? -4.213 6.285 9.740 1.00 96.94 95 LEU A N 1
ATOM 749 C CA . LEU A 1 95 ? -3.461 7.501 9.411 1.00 96.94 95 LEU A CA 1
ATOM 750 C C . LEU A 1 95 ? -2.010 7.439 9.898 1.00 96.94 95 LEU A C 1
ATOM 752 O O . LEU A 1 95 ? -1.096 7.792 9.154 1.00 96.94 95 LEU A O 1
ATOM 756 N N . LEU A 1 96 ? -1.786 6.975 11.131 1.00 96.06 96 LEU A N 1
ATOM 757 C CA . LEU A 1 96 ? -0.435 6.839 11.677 1.00 96.06 96 LEU A CA 1
ATOM 758 C C . LEU A 1 96 ? 0.361 5.777 10.916 1.00 96.06 96 LEU A C 1
ATOM 760 O O . LEU A 1 96 ? 1.516 6.011 10.563 1.00 96.06 96 LEU A O 1
ATOM 764 N N . SER A 1 97 ? -0.257 4.636 10.613 1.00 96.38 97 SER A N 1
ATOM 765 C CA . SER A 1 97 ? 0.379 3.581 9.828 1.00 96.38 97 SER A CA 1
ATOM 766 C C . SER A 1 97 ? 0.669 4.023 8.394 1.00 96.38 97 SER A C 1
ATOM 768 O O . SER A 1 97 ? 1.750 3.717 7.895 1.00 96.38 97 SER A O 1
ATOM 770 N N . ALA A 1 98 ? -0.222 4.799 7.765 1.00 95.94 98 ALA A N 1
ATOM 771 C CA . ALA A 1 98 ? 0.008 5.387 6.446 1.00 95.94 98 ALA A CA 1
ATOM 772 C C . ALA A 1 98 ? 1.231 6.313 6.451 1.00 95.94 98 ALA A C 1
ATOM 774 O O . ALA A 1 98 ? 2.104 6.175 5.599 1.00 95.94 98 ALA A O 1
ATOM 775 N N . ALA A 1 99 ? 1.339 7.204 7.442 1.00 95.31 99 ALA A N 1
ATOM 776 C CA . ALA A 1 99 ? 2.478 8.112 7.568 1.00 95.31 99 ALA A CA 1
ATOM 777 C C . ALA A 1 99 ? 3.802 7.356 7.778 1.00 95.31 99 ALA A C 1
ATOM 779 O O . ALA A 1 99 ? 4.810 7.676 7.152 1.00 95.31 99 ALA A O 1
ATOM 780 N N . VAL A 1 100 ? 3.809 6.325 8.631 1.00 95.00 100 VAL A N 1
ATOM 781 C CA . VAL A 1 100 ? 5.010 5.507 8.868 1.00 95.00 100 VAL A CA 1
ATOM 782 C C . VAL A 1 100 ? 5.399 4.712 7.620 1.00 95.00 100 VAL A C 1
ATOM 784 O O . VAL A 1 100 ? 6.579 4.678 7.270 1.00 95.00 100 VAL A O 1
ATOM 787 N N . ALA A 1 101 ? 4.429 4.093 6.943 1.00 93.31 101 ALA A N 1
ATOM 788 C CA . ALA A 1 101 ? 4.666 3.346 5.712 1.00 93.31 101 ALA A CA 1
ATOM 789 C C . ALA A 1 101 ? 5.196 4.254 4.593 1.00 93.31 101 ALA A C 1
ATOM 791 O O . ALA A 1 101 ? 6.140 3.866 3.909 1.00 93.31 101 ALA A O 1
ATOM 792 N N . ASP A 1 102 ? 4.665 5.471 4.460 1.00 92.12 102 ASP A N 1
ATOM 793 C CA . ASP A 1 102 ? 5.121 6.451 3.471 1.00 92.12 102 ASP A CA 1
ATOM 794 C C . ASP A 1 102 ? 6.550 6.942 3.753 1.00 92.12 102 ASP A C 1
ATOM 796 O O . ASP A 1 102 ? 7.410 6.902 2.874 1.00 92.12 102 ASP A O 1
ATOM 800 N N . ILE A 1 103 ? 6.864 7.298 5.005 1.00 92.69 103 ILE A N 1
ATOM 801 C CA . ILE A 1 103 ? 8.234 7.662 5.409 1.00 92.69 103 ILE A CA 1
ATOM 802 C C . ILE A 1 103 ? 9.206 6.514 5.116 1.00 92.69 103 ILE A C 1
ATOM 804 O O . ILE A 1 103 ? 10.330 6.737 4.659 1.00 92.69 103 ILE A O 1
ATOM 808 N N . PHE A 1 104 ? 8.795 5.279 5.401 1.00 90.94 104 PHE A N 1
ATOM 809 C CA . PHE A 1 104 ? 9.612 4.103 5.139 1.00 90.94 104 PHE A CA 1
ATOM 810 C C . PHE A 1 104 ? 9.810 3.870 3.636 1.00 90.94 104 PHE A C 1
ATOM 812 O O . PHE A 1 104 ? 10.942 3.650 3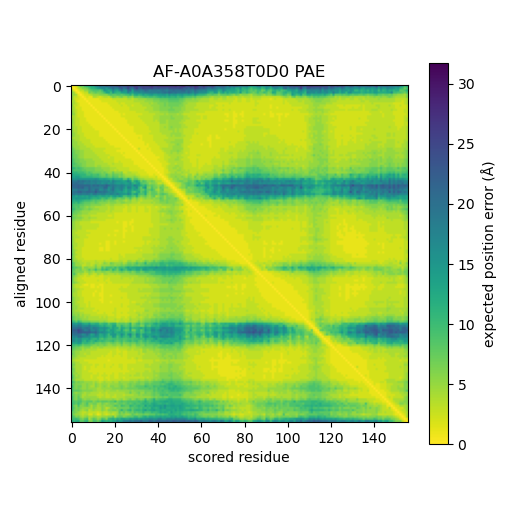.202 1.00 90.94 104 PHE A O 1
ATOM 819 N N . PHE A 1 105 ? 8.745 3.990 2.841 1.00 90.06 105 PHE A N 1
ATOM 820 C CA . PHE A 1 105 ? 8.805 3.913 1.385 1.00 90.06 105 PHE A CA 1
ATOM 821 C C . PHE A 1 105 ? 9.760 4.962 0.812 1.00 90.06 105 PHE A C 1
ATOM 823 O O . PHE A 1 105 ? 10.670 4.601 0.072 1.00 90.06 105 PHE A O 1
ATOM 830 N N . LEU A 1 106 ? 9.634 6.227 1.224 1.00 90.12 106 LEU A N 1
ATOM 831 C CA . LEU A 1 106 ? 10.519 7.312 0.796 1.00 90.12 106 LEU A CA 1
ATOM 832 C C . LEU A 1 106 ? 11.991 7.019 1.109 1.00 90.12 106 LEU A C 1
ATOM 834 O O . LEU A 1 106 ? 12.873 7.291 0.294 1.00 90.12 106 LEU A O 1
ATOM 838 N N . LYS A 1 107 ? 12.279 6.435 2.279 1.00 89.50 107 LYS A N 1
ATOM 839 C CA . LYS A 1 107 ? 13.644 6.027 2.648 1.00 89.50 107 LYS A CA 1
ATOM 840 C C . LYS A 1 107 ? 14.171 4.883 1.784 1.00 89.50 107 LYS A C 1
ATOM 842 O O . LYS A 1 107 ? 15.350 4.904 1.430 1.00 89.50 107 LYS A O 1
ATOM 847 N N . LEU A 1 108 ? 13.331 3.901 1.454 1.00 85.75 108 LEU A N 1
ATOM 848 C CA . LEU A 1 108 ? 13.702 2.818 0.541 1.00 85.75 108 LEU A CA 1
ATOM 849 C C . LEU A 1 108 ? 13.949 3.348 -0.874 1.00 85.75 108 LEU A C 1
ATOM 851 O O . LEU A 1 108 ? 14.963 3.019 -1.491 1.00 85.75 108 LEU A O 1
ATOM 855 N N . SER A 1 109 ? 13.058 4.206 -1.366 1.00 83.69 109 SER A N 1
ATOM 856 C CA . SER A 1 109 ? 13.102 4.727 -2.728 1.00 83.69 109 SER A CA 1
ATOM 857 C C . SER A 1 109 ? 14.220 5.747 -2.945 1.00 83.69 109 SER A C 1
ATOM 859 O O . SER A 1 109 ? 14.733 5.847 -4.056 1.00 83.69 109 SER A O 1
ATOM 861 N N . ALA A 1 110 ? 14.650 6.470 -1.904 1.00 82.88 110 ALA A N 1
ATOM 862 C CA . ALA A 1 110 ? 15.747 7.440 -1.988 1.00 82.88 110 ALA A CA 1
ATOM 863 C C . ALA A 1 110 ? 17.096 6.819 -2.392 1.00 82.88 110 ALA A C 1
ATOM 865 O O . ALA A 1 110 ? 17.985 7.525 -2.856 1.00 82.88 110 ALA A O 1
ATOM 866 N N . ARG A 1 111 ? 17.269 5.502 -2.216 1.00 71.69 111 ARG A N 1
ATOM 867 C CA . ARG A 1 111 ? 18.468 4.764 -2.654 1.00 71.69 111 ARG A CA 1
ATOM 868 C C . ARG A 1 111 ? 18.298 4.089 -4.018 1.00 71.69 111 ARG A C 1
ATOM 870 O O . ARG A 1 111 ? 19.140 3.288 -4.411 1.00 71.69 111 ARG A O 1
ATOM 877 N N . SER A 1 112 ? 17.200 4.372 -4.711 1.00 68.88 112 SER A N 1
ATOM 878 C CA . SER A 1 112 ? 16.825 3.730 -5.968 1.00 68.88 112 SER A CA 1
ATOM 879 C C . SER A 1 112 ? 17.024 4.651 -7.165 1.00 68.88 112 SER A C 1
ATOM 881 O O . SER A 1 112 ? 17.093 5.868 -7.023 1.00 68.88 112 SER A O 1
ATOM 883 N N . SER A 1 113 ? 17.051 4.064 -8.359 1.00 63.34 113 SER A N 1
ATOM 884 C CA . SER A 1 113 ? 17.129 4.785 -9.630 1.00 63.34 113 SER A CA 1
ATOM 885 C C . SER A 1 113 ? 15.788 5.352 -10.122 1.00 63.34 113 SER A C 1
ATOM 887 O O . SER A 1 113 ? 15.738 5.846 -11.245 1.00 63.34 113 SER A O 1
ATOM 889 N N . PHE A 1 114 ? 14.700 5.280 -9.340 1.00 62.81 114 PHE A N 1
ATOM 890 C CA . PHE A 1 114 ? 13.414 5.871 -9.732 1.00 62.81 114 PHE A CA 1
ATOM 891 C C . PHE A 1 114 ? 13.545 7.396 -9.821 1.00 62.81 114 PHE A C 1
ATOM 893 O O . PHE A 1 114 ? 13.769 8.065 -8.816 1.00 62.81 114 PHE A O 1
ATOM 900 N N . GLY A 1 115 ? 13.364 7.971 -11.011 1.00 61.00 115 GLY A N 1
ATOM 901 C CA . GLY A 1 115 ? 13.637 9.394 -11.250 1.00 61.00 115 GLY A CA 1
ATOM 902 C C . GLY A 1 115 ? 12.657 10.363 -10.575 1.00 61.00 115 GLY A C 1
ATOM 903 O O . GLY A 1 115 ? 12.928 11.557 -10.495 1.00 61.00 115 GLY A O 1
ATOM 904 N N . SER A 1 116 ? 11.503 9.884 -10.097 1.00 66.44 116 SER A N 1
ATOM 905 C CA . SER A 1 116 ? 10.424 10.718 -9.532 1.00 66.44 116 SER A CA 1
ATOM 906 C C . SER A 1 116 ? 9.872 10.192 -8.202 1.00 66.44 116 SER A C 1
ATOM 908 O O . SER A 1 116 ? 8.693 10.365 -7.898 1.00 66.44 116 SER A O 1
ATOM 910 N N . TYR A 1 117 ? 10.711 9.555 -7.381 1.00 69.00 117 TYR A N 1
ATOM 911 C CA . TYR A 1 117 ? 10.262 8.901 -6.145 1.00 69.00 117 TYR A CA 1
ATOM 912 C C . TYR A 1 117 ? 9.592 9.848 -5.129 1.00 69.00 117 TYR A C 1
ATOM 914 O O . TYR A 1 117 ? 8.676 9.433 -4.425 1.00 69.00 117 TYR A O 1
ATOM 922 N N . THR A 1 118 ? 9.973 11.129 -5.080 1.00 68.75 118 THR A N 1
ATOM 923 C CA . THR A 1 118 ? 9.326 12.123 -4.201 1.00 68.75 118 THR A CA 1
ATOM 924 C C . THR A 1 118 ? 7.889 12.427 -4.624 1.00 68.75 118 THR A C 1
ATOM 926 O O . THR A 1 118 ? 7.050 12.715 -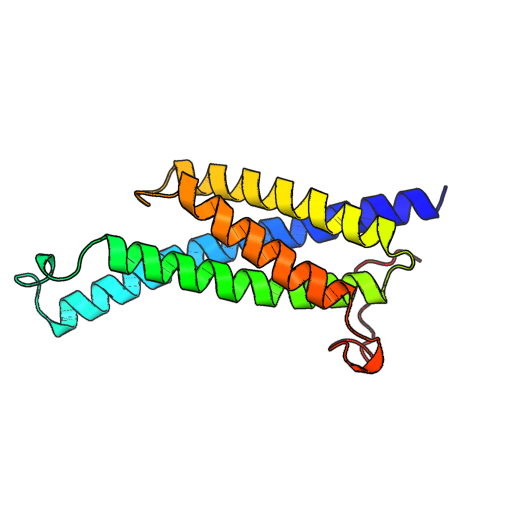3.781 1.00 68.75 118 THR A O 1
ATOM 929 N N . PHE A 1 119 ? 7.581 12.344 -5.922 1.00 74.19 119 PHE A N 1
ATOM 930 C CA . PHE A 1 119 ? 6.211 12.492 -6.424 1.00 74.19 119 PHE A CA 1
ATOM 931 C C . PHE A 1 119 ? 5.410 11.192 -6.310 1.00 74.19 119 PHE A C 1
ATOM 933 O O . PHE A 1 119 ? 4.184 11.225 -6.361 1.00 74.19 119 PHE A O 1
ATOM 940 N N . ALA A 1 120 ? 6.087 10.058 -6.130 1.00 74.06 120 ALA A N 1
ATOM 941 C CA . ALA A 1 120 ? 5.469 8.744 -6.010 1.00 74.06 120 ALA A CA 1
ATOM 942 C C . ALA A 1 120 ? 4.841 8.462 -4.642 1.00 74.06 120 ALA A C 1
ATOM 944 O O . ALA A 1 120 ? 3.922 7.645 -4.555 1.00 74.06 120 ALA A O 1
ATOM 945 N N . SER A 1 121 ? 5.305 9.137 -3.587 1.00 84.25 121 SER A N 1
ATOM 946 C CA . SER A 1 121 ? 4.699 9.030 -2.255 1.00 84.25 121 SER A CA 1
ATOM 947 C C . SER A 1 121 ? 3.235 9.451 -2.272 1.00 84.25 121 SER A C 1
ATOM 949 O O . SER A 1 121 ? 2.400 8.796 -1.661 1.00 84.25 121 SER A O 1
ATOM 951 N N . PHE A 1 122 ? 2.882 10.489 -3.038 1.00 89.00 122 PHE A N 1
ATOM 952 C CA . PHE A 1 122 ? 1.513 10.995 -3.066 1.00 89.00 122 PHE A CA 1
ATOM 953 C C . PHE A 1 122 ? 0.494 9.973 -3.618 1.00 89.00 122 PHE A C 1
ATOM 955 O O . PHE A 1 122 ? -0.473 9.661 -2.921 1.00 89.00 122 PHE A O 1
ATOM 962 N N . PRO A 1 123 ? 0.683 9.366 -4.806 1.00 89.81 123 PRO A N 1
ATOM 963 C CA . PRO A 1 123 ? -0.168 8.265 -5.250 1.00 89.81 123 PRO A CA 1
ATOM 964 C C . PRO A 1 123 ? -0.202 7.098 -4.262 1.00 89.81 123 PRO A C 1
ATOM 966 O O . PRO A 1 123 ? -1.258 6.495 -4.071 1.00 89.81 123 PRO A O 1
ATOM 969 N N . LEU A 1 124 ? 0.918 6.786 -3.603 1.00 91.38 124 LEU A N 1
ATOM 970 C CA . LEU A 1 124 ? 0.968 5.677 -2.656 1.00 91.38 124 LEU A CA 1
ATOM 971 C C . LEU A 1 124 ? 0.191 5.954 -1.377 1.00 91.38 124 LEU A C 1
ATOM 973 O O . LEU A 1 124 ? -0.615 5.109 -0.989 1.00 91.38 124 LEU A O 1
ATOM 977 N N . ILE A 1 125 ? 0.344 7.125 -0.763 1.00 94.69 125 ILE A N 1
ATOM 978 C CA . ILE A 1 125 ? -0.427 7.484 0.427 1.00 94.69 125 ILE A CA 1
ATOM 979 C C . ILE A 1 125 ? -1.920 7.579 0.097 1.00 94.69 125 ILE A C 1
ATOM 981 O O . ILE A 1 125 ? -2.744 7.074 0.855 1.00 94.69 125 ILE A O 1
ATOM 985 N N . VAL A 1 126 ? -2.287 8.110 -1.075 1.00 95.38 126 VAL A N 1
ATOM 986 C CA . VAL A 1 126 ? -3.683 8.118 -1.538 1.00 95.38 126 VAL A CA 1
ATOM 987 C C . VAL A 1 126 ? -4.200 6.692 -1.724 1.00 95.38 126 VAL A C 1
ATOM 989 O O . VAL A 1 126 ? -5.275 6.373 -1.224 1.00 95.38 126 VAL A O 1
ATOM 992 N N . SER A 1 127 ? -3.431 5.810 -2.370 1.00 96.62 127 SER A N 1
ATOM 993 C CA . SER A 1 127 ? -3.800 4.400 -2.564 1.00 96.62 127 SER A CA 1
ATOM 994 C C . SER A 1 127 ? -3.981 3.657 -1.233 1.00 96.62 127 SER A C 1
ATOM 996 O O . SER A 1 127 ? -4.912 2.860 -1.088 1.00 96.62 127 SER A O 1
ATOM 998 N N . TYR A 1 128 ? -3.130 3.969 -0.249 1.00 97.56 128 TYR A N 1
ATOM 999 C CA . TYR A 1 128 ? -3.153 3.407 1.095 1.00 97.56 128 TYR A CA 1
ATOM 1000 C C . TYR A 1 128 ? -4.437 3.811 1.817 1.00 97.56 128 TYR A C 1
ATOM 1002 O O . TYR A 1 128 ? -5.171 2.965 2.331 1.00 97.56 128 TYR A O 1
ATOM 1010 N N . LEU A 1 129 ? -4.721 5.117 1.833 1.00 97.69 129 LEU A N 1
ATOM 1011 C CA . LEU A 1 129 ? -5.901 5.673 2.479 1.00 97.69 129 LEU A CA 1
ATOM 1012 C C . LEU A 1 129 ? -7.178 5.213 1.783 1.00 97.69 129 LEU A C 1
ATOM 1014 O O . LEU A 1 129 ? -8.117 4.839 2.470 1.00 97.69 129 LEU A O 1
ATOM 1018 N N . LEU A 1 130 ? -7.214 5.170 0.451 1.00 97.75 130 LEU A N 1
ATOM 1019 C CA . LEU A 1 130 ? -8.378 4.695 -0.294 1.00 97.75 130 LEU A CA 1
ATOM 1020 C C . LEU A 1 130 ? -8.741 3.260 0.110 1.00 97.75 130 LEU A C 1
ATOM 1022 O O . LEU A 1 130 ? -9.873 3.005 0.512 1.00 97.75 130 LEU A O 1
ATOM 1026 N N . GLY A 1 131 ? -7.773 2.339 0.067 1.00 97.19 131 GLY A N 1
ATOM 1027 C CA . GLY A 1 131 ? -7.992 0.951 0.476 1.00 97.19 131 GLY A CA 1
ATOM 1028 C C . GLY A 1 131 ? -8.412 0.853 1.940 1.00 97.19 131 GLY A C 1
ATOM 1029 O O . GLY A 1 131 ? -9.439 0.257 2.261 1.00 97.19 131 GLY A O 1
ATOM 1030 N N . GLY A 1 132 ? -7.660 1.511 2.823 1.00 97.12 132 GLY A N 1
ATOM 1031 C CA . GLY A 1 132 ? -7.916 1.484 4.255 1.00 97.12 132 GLY A CA 1
ATOM 1032 C C . GLY A 1 132 ? -9.287 2.039 4.639 1.00 97.12 132 GLY A C 1
ATOM 1033 O O . GLY A 1 132 ? -10.033 1.392 5.365 1.00 97.12 132 GLY A O 1
ATOM 1034 N N . VAL A 1 133 ? -9.663 3.209 4.120 1.00 97.44 133 VAL A N 1
ATOM 1035 C CA . VAL A 1 133 ? -10.959 3.841 4.400 1.00 97.44 133 VAL A CA 1
ATOM 1036 C C . VAL A 1 133 ? -12.107 2.966 3.907 1.00 97.44 133 VAL A C 1
ATOM 1038 O O . VAL A 1 133 ? -13.063 2.764 4.653 1.00 97.44 133 VAL A O 1
ATOM 1041 N N . MET A 1 134 ? -12.003 2.393 2.704 1.00 97.00 134 MET A N 1
ATOM 1042 C CA . MET A 1 134 ? -13.026 1.477 2.190 1.00 97.00 134 MET A CA 1
ATOM 1043 C C . MET A 1 134 ? -13.155 0.225 3.066 1.00 97.00 134 MET A C 1
ATOM 1045 O O . MET A 1 134 ? -14.269 -0.175 3.393 1.00 97.00 134 MET A O 1
ATOM 1049 N N . GLY A 1 135 ? -12.037 -0.340 3.535 1.00 95.62 135 GLY A N 1
ATOM 1050 C CA . GLY A 1 135 ? -12.051 -1.479 4.458 1.00 95.62 135 GLY A CA 1
ATOM 1051 C C . GLY A 1 135 ? -12.620 -1.144 5.843 1.00 95.62 135 GLY A C 1
ATOM 1052 O O . GLY A 1 135 ? -13.246 -1.994 6.472 1.00 95.62 135 GLY A O 1
ATOM 1053 N N . LEU A 1 136 ? -12.451 0.096 6.320 1.00 96.06 136 LEU A N 1
ATOM 1054 C CA . LEU A 1 136 ? -13.014 0.560 7.596 1.00 96.06 136 LEU A CA 1
ATOM 1055 C C . LEU A 1 136 ? -14.508 0.913 7.520 1.00 96.06 136 LEU A C 1
ATOM 1057 O O . LEU A 1 136 ? -15.201 0.832 8.537 1.00 96.06 136 LEU A O 1
ATOM 1061 N N . LEU A 1 137 ? -14.987 1.377 6.362 1.00 95.31 137 LEU A N 1
ATOM 1062 C CA . LEU A 1 137 ? -16.357 1.868 6.175 1.00 95.31 137 LEU A CA 1
ATOM 1063 C C . LEU A 1 137 ? -17.328 0.824 5.624 1.00 95.31 137 LEU A C 1
ATOM 1065 O O . LEU A 1 137 ? -18.536 1.065 5.670 1.00 95.31 137 LEU A O 1
ATOM 1069 N N . GLN A 1 138 ? -16.831 -0.301 5.114 1.00 93.56 138 GLN A N 1
ATOM 1070 C CA . GLN A 1 138 ? -17.686 -1.371 4.611 1.00 93.56 138 GLN A CA 1
ATOM 1071 C C . GLN A 1 138 ? -18.662 -1.877 5.681 1.00 93.56 138 GLN A C 1
ATOM 1073 O O . GLN A 1 138 ? -18.389 -1.837 6.887 1.00 93.56 138 GLN A O 1
ATOM 1078 N N . LYS A 1 139 ? -19.810 -2.382 5.228 1.00 92.38 139 LYS A N 1
ATOM 1079 C CA . LYS A 1 139 ? -20.758 -3.058 6.112 1.00 92.38 139 LYS A CA 1
ATOM 1080 C C . LYS A 1 139 ? -20.182 -4.391 6.568 1.00 92.38 139 LYS A C 1
ATOM 1082 O O . LYS A 1 139 ? -19.382 -5.011 5.871 1.00 92.38 139 LYS A O 1
ATOM 1087 N N . GLU A 1 140 ? -20.626 -4.854 7.729 1.00 88.19 140 GLU A N 1
ATOM 1088 C CA . GLU A 1 140 ? -20.156 -6.122 8.285 1.00 88.19 140 GLU A CA 1
ATOM 1089 C C . GLU A 1 140 ? -20.512 -7.311 7.373 1.00 88.19 140 GLU A C 1
ATOM 1091 O O . GLU A 1 140 ? -19.702 -8.224 7.250 1.00 88.19 140 GLU A O 1
ATOM 1096 N N . GLU A 1 141 ? -21.647 -7.268 6.658 1.00 91.69 141 GLU A N 1
ATOM 1097 C CA . GLU A 1 141 ? -22.031 -8.320 5.698 1.00 91.69 141 GLU A CA 1
ATOM 1098 C C . GLU A 1 141 ? -21.135 -8.368 4.447 1.00 91.69 141 GLU A C 1
ATOM 1100 O O . GLU A 1 141 ? -21.004 -9.414 3.815 1.00 91.69 141 GLU A O 1
ATOM 1105 N N . GLU A 1 142 ? -20.522 -7.239 4.082 1.00 91.81 142 GLU A N 1
ATOM 1106 C CA . GLU A 1 142 ? -19.644 -7.099 2.912 1.00 91.81 142 GLU A CA 1
ATOM 1107 C C . GLU A 1 142 ? -18.175 -7.393 3.262 1.00 91.81 142 GLU A C 1
ATOM 1109 O O . GLU A 1 142 ? -17.323 -7.473 2.377 1.00 91.81 142 GLU A O 1
ATOM 1114 N N . ASN A 1 143 ? -17.860 -7.568 4.550 1.00 92.06 143 ASN A N 1
ATOM 1115 C CA . ASN A 1 143 ? -16.501 -7.808 5.005 1.00 92.06 143 ASN A CA 1
ATOM 1116 C C . ASN A 1 143 ? -16.018 -9.193 4.531 1.00 92.06 143 ASN A C 1
ATOM 1118 O O . ASN A 1 143 ? -16.619 -10.208 4.903 1.00 92.06 143 ASN A O 1
ATOM 1122 N N . PRO A 1 144 ? -14.884 -9.292 3.807 1.00 93.62 144 PRO A N 1
ATOM 1123 C CA . PRO A 1 144 ? -14.355 -10.575 3.333 1.00 93.62 144 PRO A CA 1
ATOM 1124 C C . PRO A 1 144 ? -14.026 -11.553 4.472 1.00 93.62 144 PRO A C 1
ATOM 1126 O O . PRO A 1 144 ? -13.880 -12.754 4.246 1.00 93.62 144 PRO A O 1
ATOM 1129 N N . PHE A 1 145 ? -13.925 -11.059 5.709 1.00 94.00 145 PHE A N 1
ATOM 1130 C CA . PHE A 1 145 ? -13.648 -11.853 6.899 1.00 94.00 145 PHE A CA 1
ATOM 1131 C C . PHE A 1 145 ? -14.867 -12.089 7.798 1.00 94.00 145 PHE A C 1
ATOM 1133 O O . PHE A 1 145 ? -14.676 -12.669 8.863 1.00 94.00 145 PHE A O 1
ATOM 1140 N N . HIS A 1 146 ? -16.090 -11.707 7.410 1.00 87.56 146 HIS A N 1
ATOM 1141 C CA . HIS A 1 146 ? -17.290 -11.768 8.264 1.00 87.56 146 HIS A CA 1
ATOM 1142 C C . HIS A 1 146 ? -17.458 -13.113 9.008 1.00 87.56 146 HIS A C 1
ATOM 1144 O O . HIS A 1 146 ? -17.632 -13.145 10.228 1.00 87.56 146 HIS A O 1
ATOM 1150 N N . ASN A 1 147 ? -17.246 -14.234 8.308 1.00 88.56 147 ASN A N 1
ATOM 1151 C CA . ASN A 1 147 ? -17.366 -15.598 8.850 1.00 88.56 147 ASN A CA 1
ATOM 1152 C C . ASN A 1 147 ? -16.032 -16.255 9.257 1.00 88.56 147 ASN A C 1
ATOM 1154 O O . ASN A 1 147 ? -15.979 -17.446 9.562 1.00 88.56 147 ASN A O 1
ATOM 1158 N N . SER A 1 148 ? -14.927 -15.511 9.252 1.00 89.25 148 SER A N 1
ATOM 1159 C CA . SER A 1 148 ? -13.601 -16.057 9.553 1.00 89.25 148 SER A CA 1
ATOM 1160 C C . SER A 1 148 ? -13.359 -16.198 11.060 1.00 89.25 148 SER A C 1
ATOM 1162 O O . SER A 1 148 ? -13.878 -15.432 11.860 1.00 89.25 148 SER A O 1
ATOM 1164 N N . ARG A 1 149 ? -12.504 -17.119 11.507 1.00 88.25 149 ARG A N 1
ATOM 1165 C CA . ARG A 1 149 ? -12.063 -17.166 12.922 1.00 88.25 149 ARG A CA 1
ATOM 1166 C C . ARG A 1 149 ? -10.818 -16.310 13.202 1.00 88.25 149 ARG A C 1
ATOM 1168 O O . ARG A 1 149 ? -10.299 -16.330 14.313 1.00 88.25 149 ARG A O 1
ATOM 1175 N N . LEU A 1 150 ? -10.329 -15.572 12.204 1.00 88.00 150 LEU A N 1
ATOM 1176 C CA . LEU A 1 150 ? -9.133 -14.735 12.315 1.00 88.00 150 LEU A CA 1
ATOM 1177 C C . LEU A 1 150 ? -9.376 -13.509 13.209 1.00 88.00 150 LEU A C 1
ATOM 1179 O O . LEU A 1 150 ? -10.092 -12.592 12.814 1.00 88.00 150 LEU A O 1
ATOM 1183 N N . ASN A 1 151 ? -8.704 -13.475 14.364 1.00 86.44 151 ASN A N 1
ATOM 1184 C CA . ASN A 1 151 ? -8.765 -12.390 15.353 1.00 86.44 151 ASN A CA 1
ATOM 1185 C C . ASN A 1 151 ? -7.383 -11.761 15.597 1.00 86.44 151 ASN A C 1
ATOM 1187 O O . ASN A 1 151 ? -6.928 -11.626 16.726 1.00 86.44 151 ASN A O 1
ATOM 1191 N N . LEU A 1 152 ? -6.690 -11.389 14.520 1.00 88.19 152 LEU A N 1
ATOM 1192 C CA . LEU A 1 152 ? -5.283 -10.976 14.558 1.00 88.19 152 LEU A CA 1
ATOM 1193 C C . LEU A 1 152 ? -5.006 -9.713 15.402 1.00 88.19 152 LEU A C 1
ATOM 1195 O O . LEU A 1 152 ? -3.922 -9.569 15.948 1.00 88.19 152 LEU A O 1
ATOM 1199 N N . PHE A 1 153 ? -5.976 -8.800 15.525 1.00 88.19 153 PHE A N 1
ATOM 1200 C CA . PHE A 1 153 ? -5.802 -7.510 16.218 1.00 88.19 153 PHE A CA 1
ATOM 1201 C C . PHE A 1 153 ? -6.395 -7.472 17.632 1.00 88.19 153 PHE A C 1
ATOM 1203 O O . PHE A 1 153 ? -6.420 -6.416 18.269 1.00 88.19 153 PHE A O 1
ATOM 1210 N N . ARG A 1 154 ? -6.891 -8.608 18.125 1.00 83.25 154 ARG A N 1
ATOM 1211 C CA . ARG A 1 154 ? -7.520 -8.718 19.437 1.00 83.25 154 ARG A CA 1
ATOM 1212 C C . ARG A 1 154 ? -6.631 -9.551 20.357 1.00 83.25 154 ARG A C 1
ATOM 1214 O O . ARG A 1 154 ? -6.288 -10.677 20.024 1.00 83.25 154 ARG A O 1
ATOM 1221 N N . ILE A 1 155 ? -6.276 -8.985 21.508 1.00 78.44 155 ILE A N 1
ATOM 1222 C CA . ILE A 1 155 ? -5.642 -9.716 22.610 1.00 78.44 155 ILE A CA 1
ATOM 1223 C C . ILE A 1 155 ? -6.741 -9.961 23.643 1.00 78.44 155 ILE A C 1
ATOM 1225 O O . ILE A 1 155 ? -7.295 -8.991 24.171 1.00 78.44 155 ILE A O 1
ATOM 1229 N N . ASP A 1 156 ? -7.076 -11.226 23.886 1.00 67.38 156 ASP A N 1
ATOM 1230 C CA . ASP A 1 156 ? -7.980 -11.641 24.967 1.00 67.38 156 ASP A CA 1
ATOM 1231 C C . ASP A 1 156 ? -7.228 -11.740 26.316 1.00 67.38 156 ASP A C 1
ATOM 1233 O O . ASP A 1 156 ? -6.070 -12.214 26.314 1.00 67.38 156 ASP A O 1
#

pLDDT: mean 88.38, std 9.28, range [57.78, 97.81]